Protein AF-A0A847GVJ0-F1 (afdb_monomer)

Structure (mmCIF, N/CA/C/O backbone):
data_AF-A0A847GVJ0-F1
#
_entry.id   AF-A0A847GVJ0-F1
#
loop_
_atom_site.group_PDB
_atom_site.id
_atom_site.type_symbol
_atom_site.label_atom_id
_atom_site.label_alt_id
_atom_site.label_comp_id
_atom_site.label_asym_id
_atom_site.label_entity_id
_atom_site.label_seq_id
_atom_site.pdbx_PDB_ins_code
_atom_site.Cartn_x
_atom_site.Cartn_y
_atom_site.Cartn_z
_atom_site.occupancy
_atom_site.B_iso_or_equiv
_atom_site.auth_seq_id
_atom_site.auth_comp_id
_atom_site.auth_asym_id
_atom_site.auth_atom_id
_atom_site.pdbx_PDB_model_num
ATOM 1 N N . MET A 1 1 ? -23.642 16.449 -43.881 1.00 59.22 1 MET A N 1
ATOM 2 C CA . MET A 1 1 ? -23.239 15.308 -43.029 1.00 59.22 1 MET A CA 1
ATOM 3 C C . MET A 1 1 ? -22.741 14.204 -43.943 1.00 59.22 1 MET A C 1
ATOM 5 O O . MET A 1 1 ? -23.518 13.846 -44.803 1.00 59.22 1 MET A O 1
ATOM 9 N N . LEU A 1 2 ? -21.477 13.777 -43.823 1.00 61.16 2 LEU A N 1
ATOM 10 C CA . LEU A 1 2 ? -20.867 12.506 -44.284 1.00 61.16 2 LEU A CA 1
ATOM 11 C C . LEU A 1 2 ? -19.344 12.730 -44.377 1.00 61.16 2 LEU A C 1
ATOM 13 O O . LEU A 1 2 ? -18.768 12.965 -45.433 1.00 61.16 2 LEU A O 1
ATOM 17 N N . LYS A 1 3 ? -18.682 12.733 -43.225 1.00 56.50 3 LYS A N 1
ATOM 18 C CA . LYS A 1 3 ? -17.226 12.610 -43.098 1.00 56.50 3 LYS A CA 1
ATOM 19 C C . LYS A 1 3 ? -17.035 11.601 -41.966 1.00 56.50 3 LYS A C 1
ATOM 21 O O . LYS A 1 3 ? -17.858 11.612 -41.058 1.00 56.50 3 LYS A O 1
ATOM 26 N N . HIS A 1 4 ? -16.024 10.741 -42.042 1.00 63.53 4 HIS A N 1
ATOM 27 C CA . HIS A 1 4 ? -15.601 9.737 -41.039 1.00 63.53 4 HIS A CA 1
ATOM 28 C C . HIS A 1 4 ? -15.844 8.242 -41.330 1.00 63.53 4 HIS A C 1
ATOM 30 O O . HIS A 1 4 ? -15.370 7.431 -40.544 1.00 63.53 4 HIS A O 1
ATOM 36 N N . TRP A 1 5 ? -16.436 7.817 -42.455 1.00 64.62 5 TRP A N 1
ATOM 37 C CA . TRP A 1 5 ? -16.499 6.366 -42.757 1.00 64.62 5 TRP A CA 1
ATOM 38 C C . TRP A 1 5 ? -15.214 5.795 -43.406 1.00 64.62 5 TRP A C 1
ATOM 40 O O . TRP A 1 5 ? -14.982 4.591 -43.370 1.00 64.62 5 TRP A O 1
ATOM 50 N N . ALA A 1 6 ? -14.330 6.647 -43.940 1.00 62.19 6 ALA A N 1
ATOM 51 C CA . ALA A 1 6 ? -13.199 6.243 -44.789 1.00 62.19 6 ALA A CA 1
ATOM 52 C C . ALA A 1 6 ? -11.980 5.611 -44.069 1.00 62.19 6 ALA A C 1
ATOM 54 O O . ALA A 1 6 ? -10.956 5.385 -44.708 1.00 62.19 6 ALA A O 1
ATOM 55 N N . SER A 1 7 ? -12.059 5.310 -42.767 1.00 68.31 7 SER A N 1
ATOM 56 C CA . SER A 1 7 ? -10.904 4.817 -41.986 1.00 68.31 7 SER A CA 1
ATOM 57 C C . SER A 1 7 ? -11.013 3.361 -41.522 1.00 68.31 7 SER A C 1
ATOM 59 O O . SER A 1 7 ? -10.202 2.915 -40.708 1.00 68.31 7 SER A O 1
ATOM 61 N N . PHE A 1 8 ? -11.977 2.589 -42.028 1.00 66.88 8 PHE A N 1
ATOM 62 C CA . PHE A 1 8 ? -12.087 1.167 -41.700 1.00 66.88 8 PHE A CA 1
ATOM 63 C C . PHE A 1 8 ? -11.100 0.341 -42.536 1.00 66.88 8 PHE A C 1
ATOM 65 O O . PHE A 1 8 ? -11.452 -0.267 -43.544 1.00 66.88 8 PHE A O 1
ATOM 72 N N . GLN A 1 9 ? -9.827 0.349 -42.138 1.00 66.38 9 GLN A N 1
ATOM 73 C CA . GLN A 1 9 ? -8.834 -0.547 -42.726 1.00 66.38 9 GLN A CA 1
ATOM 74 C C . GLN A 1 9 ? -9.030 -1.958 -42.144 1.00 66.38 9 G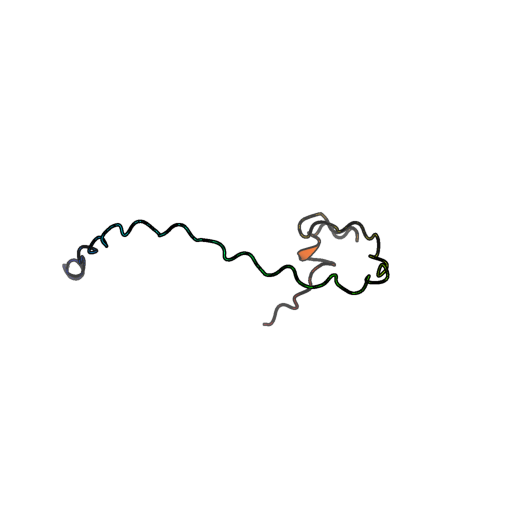LN A C 1
ATOM 76 O O . GLN A 1 9 ? -8.956 -2.112 -40.918 1.00 66.38 9 GLN A O 1
ATOM 81 N N . PRO A 1 10 ? -9.271 -2.999 -42.966 1.00 67.06 10 PRO A N 1
ATOM 82 C CA . PRO A 1 10 ? -9.388 -4.359 -42.462 1.00 67.06 10 PRO A CA 1
ATOM 83 C C . PRO A 1 10 ? -8.069 -4.755 -41.793 1.00 67.06 10 PRO A C 1
ATOM 85 O O . PRO A 1 10 ? -6.992 -4.685 -42.391 1.00 67.06 10 PRO A O 1
ATOM 88 N N . ARG A 1 11 ? -8.145 -5.139 -40.515 1.00 70.25 11 ARG A N 1
ATOM 89 C CA . ARG A 1 11 ? -6.984 -5.611 -39.759 1.00 70.25 11 ARG A CA 1
ATOM 90 C C . ARG A 1 11 ? -6.495 -6.898 -40.419 1.00 70.25 11 ARG A C 1
ATOM 92 O O . ARG A 1 11 ? -7.173 -7.915 -40.337 1.00 70.25 11 ARG A O 1
ATOM 99 N N . LYS A 1 12 ? -5.333 -6.847 -41.075 1.00 64.38 12 LYS A N 1
ATOM 100 C CA . LYS A 1 12 ? -4.652 -8.033 -41.613 1.00 64.38 12 LYS A CA 1
ATOM 101 C C . LYS A 1 12 ? -4.457 -9.026 -40.463 1.00 64.38 12 LYS A C 1
ATOM 103 O O . LYS A 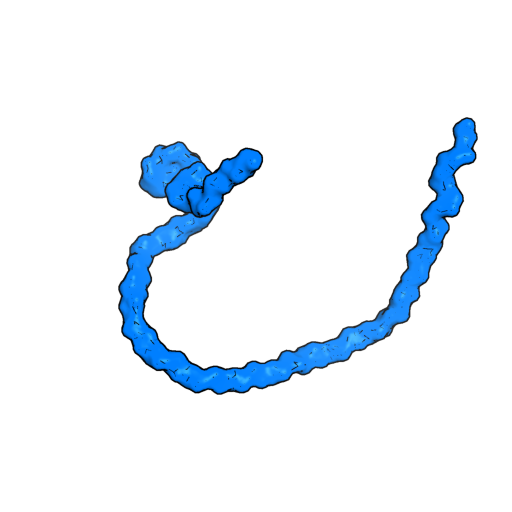1 12 ? -3.715 -8.734 -39.523 1.00 64.38 12 LYS A O 1
ATOM 108 N N . SER A 1 13 ? -5.157 -10.157 -40.507 1.00 69.94 13 SER A N 1
ATOM 109 C CA . SER A 1 13 ? -4.940 -11.275 -39.594 1.00 69.94 13 SER A CA 1
ATOM 110 C C . SER A 1 13 ? -3.501 -11.754 -39.778 1.00 69.94 13 SER A C 1
ATOM 112 O O . SER A 1 13 ? -3.085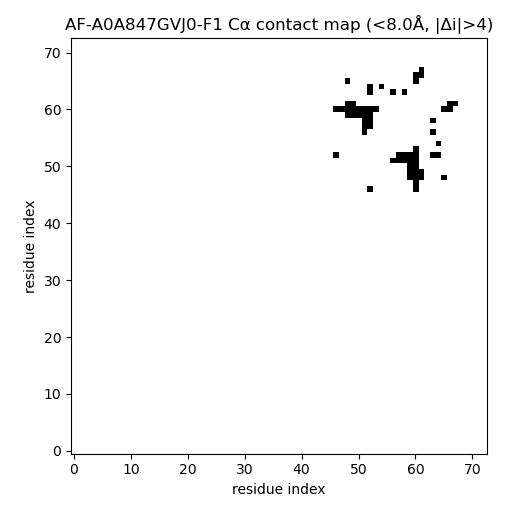 -12.115 -40.877 1.00 69.94 13 SER A O 1
ATOM 114 N N . LYS A 1 14 ? -2.694 -11.670 -38.716 1.00 68.06 14 LYS A N 1
ATOM 115 C CA . LYS A 1 14 ? -1.341 -12.233 -38.728 1.00 68.06 14 LYS A CA 1
ATOM 116 C C . LYS A 1 14 ? -1.456 -13.758 -38.861 1.00 68.06 14 LYS A C 1
ATOM 118 O O . LYS A 1 14 ? -2.367 -14.318 -38.252 1.00 68.06 14 LYS A O 1
ATOM 123 N N . PRO A 1 15 ? -0.573 -14.420 -39.628 1.00 68.62 15 PRO A N 1
ATOM 124 C CA . PRO A 1 15 ? -0.558 -15.873 -39.678 1.00 68.62 15 PRO A CA 1
ATOM 125 C C . PRO A 1 15 ? -0.261 -16.419 -38.282 1.00 68.62 15 PRO A C 1
ATOM 127 O O . PRO A 1 15 ? 0.595 -15.885 -37.569 1.00 68.62 15 PRO A O 1
ATOM 130 N N . ASP A 1 16 ? -0.998 -17.461 -37.909 1.00 66.25 16 ASP A N 1
ATOM 131 C CA . ASP A 1 16 ? -0.868 -18.170 -36.641 1.00 66.25 16 ASP A CA 1
ATOM 132 C C . ASP A 1 16 ? 0.463 -18.935 -36.641 1.00 66.25 16 ASP A C 1
ATOM 134 O O . ASP A 1 16 ? 0.562 -20.109 -37.000 1.00 66.25 16 ASP A O 1
ATOM 138 N N . VAL A 1 17 ? 1.547 -18.218 -36.342 1.00 68.75 17 VAL A N 1
ATOM 139 C CA . VAL A 1 17 ? 2.822 -18.851 -36.030 1.00 68.75 17 VAL A CA 1
ATOM 140 C C . VAL A 1 17 ? 2.641 -19.512 -34.672 1.00 68.75 17 VAL A C 1
ATOM 142 O O . VAL A 1 17 ? 2.562 -18.836 -33.647 1.00 68.75 17 VAL A O 1
ATOM 145 N N . ASN A 1 18 ? 2.512 -20.841 -34.688 1.00 66.81 18 ASN A N 1
ATOM 146 C CA . ASN A 1 18 ? 2.450 -21.663 -33.485 1.00 66.81 18 ASN A CA 1
ATOM 147 C C . ASN A 1 18 ? 3.555 -21.194 -32.522 1.00 66.81 18 ASN A C 1
ATOM 149 O O . ASN A 1 18 ? 4.728 -21.203 -32.918 1.00 66.81 18 ASN A O 1
ATOM 153 N N . PRO A 1 19 ? 3.229 -20.738 -31.299 1.00 65.56 19 PRO A N 1
ATOM 154 C CA . PRO A 1 19 ? 4.254 -20.303 -30.373 1.00 65.56 19 PRO A CA 1
ATOM 155 C C . PRO A 1 19 ? 5.131 -21.514 -30.069 1.00 65.56 19 PRO A C 1
ATOM 157 O O . PRO A 1 19 ? 4.657 -22.527 -29.557 1.00 65.56 19 PRO A O 1
ATOM 160 N N . THR A 1 20 ? 6.414 -21.417 -30.410 1.00 63.69 20 THR A N 1
ATOM 161 C CA . THR A 1 20 ? 7.418 -22.400 -30.013 1.00 63.69 20 THR A CA 1
ATOM 162 C C . THR A 1 20 ? 7.268 -22.685 -28.517 1.00 63.69 20 THR A C 1
ATOM 164 O O . THR A 1 20 ? 7.089 -21.741 -27.734 1.00 63.69 20 THR A O 1
ATOM 167 N N . PRO A 1 21 ? 7.320 -23.959 -28.084 1.00 66.31 21 PRO A N 1
ATOM 168 C CA . PRO A 1 21 ? 7.251 -24.277 -26.671 1.00 66.31 21 PRO A CA 1
ATOM 169 C C . PRO A 1 21 ? 8.398 -23.542 -25.986 1.00 66.31 21 PRO A C 1
ATOM 171 O O . PRO A 1 21 ? 9.571 -23.736 -26.315 1.00 66.31 21 PRO A O 1
ATOM 174 N N . ARG A 1 22 ? 8.045 -22.635 -25.069 1.00 64.25 22 ARG A N 1
ATOM 175 C CA . ARG A 1 22 ? 9.003 -21.913 -24.236 1.00 64.25 22 ARG A CA 1
ATOM 176 C C . ARG A 1 22 ? 9.757 -22.955 -23.425 1.00 64.25 22 ARG A C 1
ATOM 178 O O . ARG A 1 22 ? 9.306 -23.372 -22.364 1.00 64.25 22 ARG A O 1
ATOM 185 N N . THR A 1 23 ? 10.898 -23.388 -23.944 1.00 63.84 23 THR A N 1
ATOM 186 C CA . THR A 1 23 ? 11.869 -24.152 -23.175 1.00 63.84 23 THR A CA 1
ATOM 187 C C . THR A 1 23 ? 12.388 -23.176 -22.133 1.00 63.84 23 THR 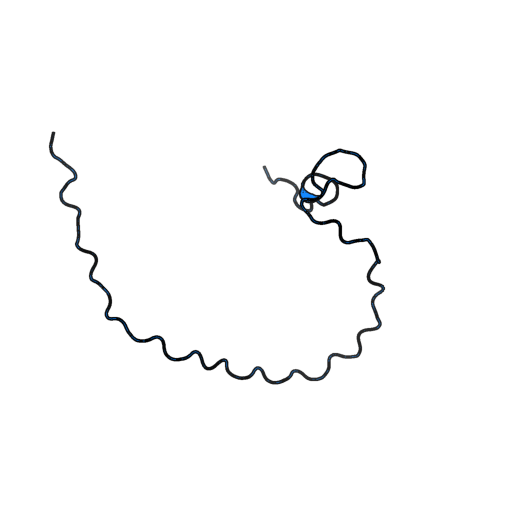A C 1
ATOM 189 O O . THR A 1 23 ? 13.217 -22.318 -22.433 1.00 63.84 23 THR A O 1
ATOM 192 N N . HIS A 1 24 ? 11.808 -23.211 -20.932 1.00 68.81 24 HIS A N 1
ATOM 193 C CA . HIS A 1 24 ? 12.374 -22.520 -19.786 1.00 68.81 24 HIS A CA 1
ATOM 194 C C . HIS A 1 24 ? 13.764 -23.112 -19.586 1.00 68.81 24 HIS A C 1
ATOM 196 O O . HIS A 1 24 ? 13.900 -24.221 -19.077 1.00 68.81 24 HIS A O 1
ATOM 202 N N . SER A 1 25 ? 14.780 -22.397 -20.069 1.00 71.12 25 SER A N 1
ATOM 203 C CA . SER A 1 25 ? 16.175 -22.749 -19.841 1.00 71.12 25 SER A CA 1
ATOM 204 C C . SER A 1 25 ? 16.341 -22.980 -18.337 1.00 71.12 25 SER A C 1
ATOM 206 O O . SER A 1 25 ? 15.958 -22.087 -17.566 1.00 71.12 25 SER A O 1
ATOM 208 N N . PRO A 1 26 ? 16.785 -24.169 -17.888 1.00 69.81 26 PRO A N 1
ATOM 209 C CA . PRO A 1 26 ? 16.858 -24.457 -16.469 1.00 69.81 26 PRO A CA 1
ATOM 210 C C . PRO A 1 26 ? 17.817 -23.444 -15.856 1.00 69.81 26 PRO A C 1
ATOM 212 O O . PRO A 1 26 ? 18.994 -23.381 -16.210 1.00 69.81 26 PRO A O 1
ATOM 215 N N . ARG A 1 27 ? 17.282 -22.591 -14.977 1.00 72.56 27 ARG A N 1
ATOM 216 C CA . ARG A 1 27 ? 18.094 -21.648 -14.211 1.00 72.56 27 ARG A CA 1
ATOM 217 C C . ARG A 1 27 ? 19.193 -22.466 -13.527 1.00 72.56 27 ARG A C 1
ATOM 219 O O . ARG A 1 27 ? 18.841 -23.422 -12.833 1.00 72.56 27 ARG A O 1
ATOM 226 N N . PRO A 1 28 ? 20.483 -22.129 -13.701 1.00 70.19 28 PRO A N 1
ATOM 227 C CA . PRO A 1 28 ? 21.527 -22.791 -12.939 1.00 70.19 28 PRO A CA 1
ATOM 228 C C . PRO A 1 28 ? 21.184 -22.616 -11.460 1.00 70.19 28 PRO A C 1
ATOM 230 O O . PRO A 1 28 ? 20.892 -21.498 -11.018 1.00 70.19 28 PRO A O 1
ATOM 233 N N . LEU A 1 29 ? 21.132 -23.733 -10.728 1.00 68.31 29 LEU A N 1
ATOM 234 C CA . LEU A 1 29 ? 20.919 -23.720 -9.288 1.00 68.31 29 LEU A CA 1
ATOM 235 C C . LEU A 1 29 ? 22.020 -22.836 -8.704 1.00 68.31 29 LEU A C 1
ATOM 237 O O . LEU A 1 29 ? 23.204 -23.146 -8.811 1.00 68.31 29 LEU A O 1
ATOM 241 N N . SER A 1 30 ? 21.632 -21.669 -8.195 1.00 74.38 30 SER A N 1
ATOM 242 C CA . SER A 1 30 ? 22.563 -20.771 -7.521 1.00 74.38 30 SER A CA 1
ATOM 243 C C . SER A 1 30 ? 23.182 -21.529 -6.336 1.00 74.38 30 SER A C 1
ATOM 245 O O . SER A 1 30 ? 22.492 -22.381 -5.767 1.00 74.38 30 SER A O 1
ATOM 247 N N . PRO A 1 31 ? 24.448 -21.269 -5.959 1.00 78.50 31 PRO A N 1
ATOM 248 C CA . PRO A 1 31 ? 25.030 -21.888 -4.768 1.00 78.50 31 PRO A CA 1
ATOM 249 C C . PRO A 1 31 ? 24.117 -21.641 -3.555 1.00 78.50 31 PRO A C 1
ATOM 251 O O . PRO A 1 31 ? 23.421 -20.616 -3.536 1.00 78.50 31 PRO A O 1
ATOM 254 N N . PRO A 1 32 ? 24.083 -22.553 -2.563 1.00 69.31 32 PRO A N 1
ATOM 255 C CA . PRO A 1 32 ? 23.280 -22.343 -1.367 1.00 69.31 32 PRO A CA 1
ATOM 256 C C . PRO A 1 32 ? 23.653 -20.987 -0.769 1.00 69.31 32 PRO A C 1
ATOM 258 O O . PRO A 1 32 ? 24.829 -20.703 -0.531 1.00 69.31 32 PRO A O 1
ATOM 261 N N . LEU A 1 33 ? 22.643 -20.125 -0.617 1.00 69.25 33 LEU A N 1
ATOM 262 C CA . LEU A 1 33 ? 22.795 -18.830 0.037 1.00 69.25 33 LEU A CA 1
ATOM 263 C C . LEU A 1 33 ? 23.467 -19.078 1.399 1.00 69.25 33 LEU A C 1
ATOM 265 O O . LEU A 1 33 ? 23.108 -20.064 2.048 1.00 69.25 33 LEU A O 1
ATOM 269 N N . PRO A 1 34 ? 24.415 -18.232 1.847 1.00 68.62 34 PRO A N 1
ATOM 270 C CA . PRO A 1 34 ? 24.911 -18.324 3.215 1.00 68.62 34 PRO A CA 1
ATOM 271 C C . PRO A 1 34 ? 23.702 -18.346 4.146 1.00 68.62 34 PRO A C 1
ATOM 273 O O . PRO A 1 34 ? 22.840 -17.475 4.008 1.00 68.62 34 PRO A O 1
ATOM 276 N N . GLU A 1 35 ? 23.627 -19.369 5.004 1.00 68.81 35 GLU A N 1
ATOM 277 C CA . GLU A 1 35 ? 22.523 -19.611 5.935 1.00 68.81 35 GLU A CA 1
ATOM 278 C C . GLU A 1 35 ? 22.217 -18.301 6.658 1.00 68.81 35 GLU A C 1
ATOM 280 O O . GLU A 1 35 ? 22.970 -17.842 7.524 1.00 68.81 35 GLU A O 1
ATOM 285 N N . GLN A 1 36 ? 21.169 -17.620 6.196 1.00 63.97 36 GLN A N 1
ATOM 286 C CA . GLN A 1 36 ? 20.837 -16.305 6.697 1.00 63.97 36 GLN A CA 1
ATOM 287 C C . GLN A 1 36 ? 20.288 -16.525 8.095 1.00 63.97 36 GLN A C 1
ATOM 289 O O . GLN A 1 36 ? 19.185 -17.045 8.252 1.00 63.97 36 GLN A O 1
ATOM 294 N N . ASN A 1 37 ? 21.093 -16.142 9.093 1.00 65.88 37 ASN A N 1
ATOM 295 C CA . ASN A 1 37 ? 20.709 -16.009 10.497 1.00 65.88 37 ASN A CA 1
ATOM 296 C C . ASN A 1 37 ? 19.245 -15.555 10.545 1.00 65.88 37 ASN A C 1
ATOM 298 O O . ASN A 1 37 ? 18.989 -14.515 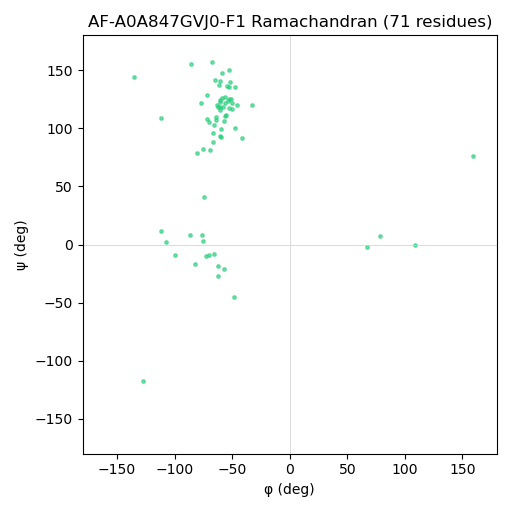9.927 1.00 65.88 37 ASN A O 1
ATOM 302 N N . PRO A 1 38 ? 18.300 -16.310 11.151 1.00 62.59 38 PRO A N 1
ATOM 303 C CA . PRO A 1 38 ? 16.876 -16.041 11.020 1.00 62.59 38 PRO A CA 1
ATOM 304 C C . PRO A 1 38 ? 16.617 -14.644 11.559 1.00 62.59 38 PRO A C 1
ATOM 306 O O . PRO A 1 38 ? 16.446 -14.436 12.761 1.00 62.59 38 PRO A O 1
ATOM 309 N N . MET A 1 39 ? 16.650 -13.665 10.651 1.00 57.03 39 MET A N 1
ATOM 310 C CA . MET A 1 39 ? 16.302 -12.290 10.915 1.00 57.03 39 MET A CA 1
ATOM 311 C C . MET A 1 39 ? 14.898 -12.404 11.428 1.00 57.03 39 MET A C 1
ATOM 313 O O . MET A 1 39 ? 13.997 -12.759 10.670 1.00 57.03 39 MET A O 1
ATOM 317 N N . LYS A 1 40 ? 14.787 -12.211 12.741 1.00 61.19 40 LYS A N 1
ATOM 318 C CA . LYS A 1 40 ? 13.585 -12.247 13.544 1.00 61.19 40 LYS A CA 1
ATOM 319 C C . LYS A 1 40 ? 12.498 -11.531 12.767 1.00 61.19 40 LYS A C 1
ATOM 321 O O . LYS A 1 40 ? 12.380 -10.309 12.817 1.00 61.19 40 LYS A O 1
ATOM 326 N N . GLY A 1 41 ? 11.762 -12.310 11.980 1.00 57.03 41 GLY A N 1
ATOM 327 C CA . GLY A 1 41 ? 10.607 -11.840 11.261 1.00 57.03 41 GLY A CA 1
ATOM 328 C C . GLY A 1 41 ? 9.682 -11.458 12.378 1.00 57.03 41 GLY A C 1
ATOM 329 O O . GLY A 1 41 ? 9.253 -12.335 13.126 1.00 57.03 4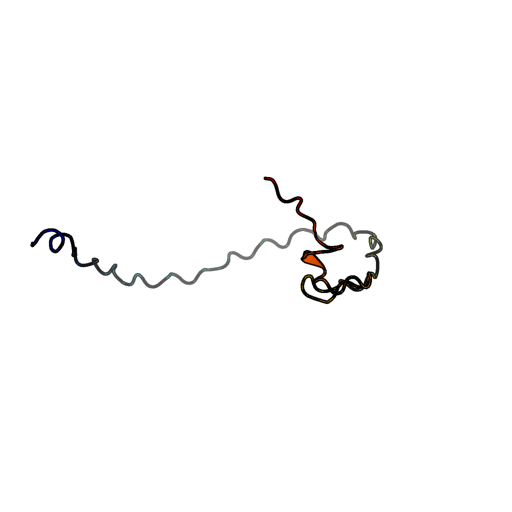1 GLY A O 1
ATOM 330 N N . ASN A 1 42 ? 9.504 -10.157 12.586 1.00 57.88 42 ASN A N 1
ATOM 331 C CA . ASN A 1 42 ? 8.555 -9.697 13.569 1.00 57.88 42 ASN A CA 1
ATOM 332 C C . ASN A 1 42 ? 7.259 -10.453 13.259 1.00 57.88 42 ASN A C 1
ATOM 334 O O . ASN A 1 42 ? 6.755 -10.352 12.135 1.00 57.88 42 ASN A O 1
ATOM 338 N N . ILE A 1 43 ? 6.801 -11.291 14.194 1.00 52.28 43 ILE A N 1
ATOM 339 C CA . ILE A 1 43 ? 5.592 -12.115 14.063 1.00 52.28 43 ILE A CA 1
ATOM 340 C C . ILE A 1 43 ? 4.387 -11.176 14.231 1.00 52.28 43 ILE A C 1
ATOM 342 O O . ILE A 1 43 ? 3.412 -11.477 14.909 1.00 52.28 43 ILE A O 1
ATOM 346 N N . GLU A 1 44 ? 4.471 -9.985 13.641 1.00 64.25 44 GLU A N 1
ATOM 347 C CA . GLU A 1 44 ? 3.328 -9.138 13.412 1.00 64.25 44 GLU A CA 1
ATOM 348 C C . GLU A 1 44 ? 2.455 -9.953 12.463 1.00 64.25 44 GLU A C 1
ATOM 350 O O . GLU A 1 44 ? 2.921 -10.312 11.366 1.00 64.25 44 GLU A O 1
ATOM 355 N N . PRO A 1 45 ? 1.213 -10.288 12.852 1.00 64.88 45 PRO A N 1
ATOM 356 C CA . PRO A 1 45 ? 0.271 -10.835 11.899 1.00 64.88 45 PRO A CA 1
ATOM 357 C C . PRO A 1 45 ? 0.258 -9.852 10.737 1.00 64.88 45 PRO A C 1
ATOM 359 O O . P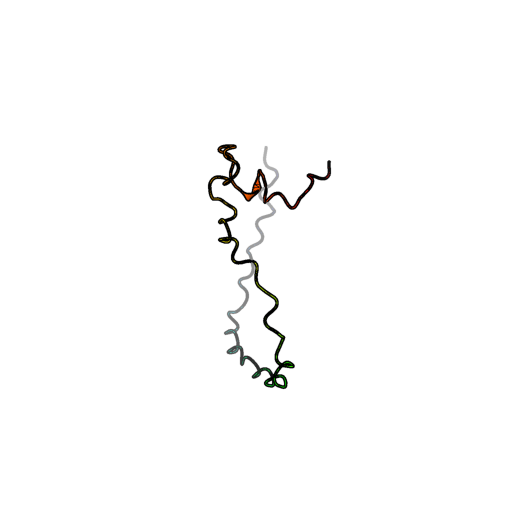RO A 1 45 ? -0.031 -8.669 10.922 1.00 64.88 45 PRO A O 1
ATOM 362 N N . ARG A 1 46 ? 0.671 -10.304 9.548 1.00 71.31 46 ARG A N 1
ATOM 363 C CA . ARG A 1 46 ? 0.689 -9.444 8.367 1.00 71.31 46 ARG A CA 1
ATOM 364 C C . ARG A 1 46 ? -0.756 -9.115 8.034 1.00 71.31 46 ARG A C 1
ATOM 366 O O . ARG A 1 46 ? -1.400 -9.836 7.278 1.00 71.31 46 ARG A O 1
ATOM 373 N N . VAL A 1 47 ? -1.269 -8.045 8.640 1.00 81.50 47 VAL A N 1
ATOM 374 C CA . VAL A 1 47 ? -2.628 -7.572 8.426 1.00 81.50 47 VAL A CA 1
ATOM 375 C C . VAL A 1 47 ? -2.771 -7.331 6.936 1.00 81.50 47 VAL A C 1
ATOM 377 O O . VAL A 1 47 ? -2.000 -6.580 6.323 1.00 81.50 47 VAL A O 1
ATOM 380 N N . GLY A 1 48 ? -3.743 -8.024 6.344 1.00 87.38 48 GLY A N 1
ATOM 381 C CA . GLY A 1 48 ? -4.028 -7.906 4.929 1.00 87.38 48 GLY A CA 1
ATOM 382 C C . GLY A 1 48 ? -4.231 -6.437 4.580 1.00 87.38 48 GLY A C 1
ATOM 383 O O . GLY A 1 48 ? -4.929 -5.697 5.267 1.00 87.38 48 GLY A O 1
ATOM 384 N N . ARG A 1 49 ? -3.635 -5.980 3.479 1.00 86.56 49 ARG A N 1
ATOM 385 C CA . ARG A 1 49 ? -3.648 -4.559 3.098 1.00 86.56 49 ARG A CA 1
ATOM 386 C C . ARG A 1 49 ? -5.083 -3.992 2.952 1.00 86.56 49 ARG A C 1
ATOM 388 O O . ARG A 1 49 ? -5.289 -2.786 3.059 1.00 86.56 49 ARG A O 1
ATOM 395 N N . ASN A 1 50 ? -6.093 -4.840 2.756 1.00 91.31 50 ASN A N 1
ATOM 396 C CA . ASN A 1 50 ? -7.505 -4.454 2.662 1.00 91.31 50 ASN A CA 1
ATOM 397 C C . ASN A 1 50 ? -8.333 -4.656 3.944 1.00 91.31 50 ASN A C 1
ATOM 399 O O . ASN A 1 50 ? -9.459 -4.161 3.965 1.00 91.31 50 ASN A O 1
ATOM 403 N N . GLU A 1 51 ? -7.792 -5.324 4.961 1.00 92.06 51 GLU A N 1
ATOM 404 C CA . GLU A 1 51 ? -8.478 -5.610 6.227 1.00 92.06 51 GLU A CA 1
ATOM 405 C C . GLU A 1 51 ? -8.725 -4.329 7.037 1.00 92.06 51 GLU A C 1
ATOM 407 O O . GLU A 1 51 ? -8.030 -3.321 6.814 1.00 92.06 51 GLU A O 1
ATOM 412 N N . PRO A 1 52 ? -9.711 -4.323 7.959 1.00 93.62 52 PRO A N 1
ATOM 413 C CA . PRO A 1 52 ? -9.877 -3.226 8.906 1.00 93.62 52 PRO A CA 1
ATOM 414 C C . PRO A 1 52 ? -8.578 -2.993 9.680 1.00 93.62 52 PRO A C 1
ATOM 416 O O . PRO A 1 52 ? -7.885 -3.922 10.090 1.00 93.62 52 PRO A O 1
ATOM 419 N N . CYS A 1 53 ? -8.210 -1.726 9.845 1.00 93.31 53 CYS A N 1
ATOM 420 C CA . CYS A 1 53 ? -6.952 -1.373 10.478 1.00 93.31 53 CYS A CA 1
ATOM 421 C C . CYS A 1 53 ? -7.022 -1.655 11.990 1.00 93.31 53 CYS A C 1
ATOM 423 O O . CYS A 1 53 ? -7.927 -1.127 12.644 1.00 93.31 53 CYS A O 1
ATOM 425 N N . PRO A 1 54 ? -6.052 -2.389 12.571 1.00 90.00 54 PRO A N 1
ATOM 426 C CA . PRO A 1 54 ? -6.066 -2.770 13.988 1.00 90.00 54 PRO A CA 1
ATOM 427 C C . PRO A 1 54 ? -5.940 -1.578 14.951 1.00 90.00 54 PRO A C 1
ATOM 429 O O . PRO A 1 54 ? -6.129 -1.737 16.147 1.00 90.00 54 PRO A O 1
ATOM 432 N N . CYS A 1 55 ? -5.676 -0.365 14.451 1.00 89.81 55 CYS A N 1
ATOM 433 C CA . CYS A 1 55 ? -5.679 0.862 15.255 1.00 89.81 55 CYS A CA 1
ATOM 434 C C . CYS A 1 55 ? -7.086 1.378 15.624 1.00 89.81 55 CYS A C 1
ATOM 436 O O . CYS A 1 55 ? -7.202 2.467 16.178 1.00 89.81 55 CYS A O 1
ATOM 438 N N . GLY A 1 56 ? -8.157 0.668 15.248 1.00 88.69 56 GLY A N 1
ATOM 439 C CA . GLY A 1 56 ? -9.534 1.045 15.590 1.00 88.69 56 GLY A CA 1
ATOM 440 C C . GLY A 1 56 ? -10.132 2.164 14.731 1.00 88.69 56 GLY A C 1
ATOM 441 O O . GLY A 1 56 ? -11.243 2.611 14.983 1.00 88.69 56 GLY A O 1
ATOM 442 N N . SER A 1 57 ? -9.446 2.607 13.673 1.00 89.88 57 SER A N 1
ATOM 443 C CA . SER A 1 57 ? -9.936 3.702 12.817 1.00 89.88 57 SER A CA 1
ATOM 444 C C . SER A 1 57 ? -11.110 3.333 11.901 1.00 89.88 57 SER A C 1
ATOM 446 O O . SER A 1 57 ? -11.631 4.203 11.202 1.00 89.88 57 SER A O 1
ATOM 448 N N . GLY A 1 58 ? -11.455 2.044 11.794 1.00 91.31 58 GLY A N 1
ATOM 449 C CA . GLY A 1 58 ? -12.445 1.526 10.840 1.00 91.31 58 GLY A CA 1
ATOM 450 C C . GLY A 1 58 ? -12.029 1.619 9.361 1.00 91.31 58 GLY A C 1
ATOM 451 O O . GLY A 1 58 ? -12.755 1.173 8.475 1.00 91.31 58 GLY A O 1
ATOM 452 N N . LYS A 1 59 ? -10.852 2.179 9.052 1.00 92.12 59 LYS A N 1
ATOM 453 C CA . LYS A 1 59 ? -10.327 2.308 7.683 1.00 92.12 59 LYS A CA 1
ATOM 454 C C . LYS A 1 59 ? -9.576 1.040 7.276 1.00 92.12 59 LYS A C 1
ATOM 456 O O . LYS A 1 59 ? -9.019 0.349 8.119 1.00 92.12 59 LYS A O 1
ATOM 461 N N . LYS A 1 60 ? -9.484 0.766 5.968 1.00 92.81 60 LYS A N 1
ATOM 462 C CA . LYS A 1 60 ? -8.632 -0.321 5.442 1.00 92.81 60 LYS A CA 1
ATOM 463 C C . LYS A 1 60 ? -7.166 -0.070 5.803 1.00 92.81 60 LYS A C 1
ATOM 465 O O . LYS A 1 60 ? -6.711 1.067 5.650 1.00 92.81 60 LYS A O 1
ATOM 470 N N . PHE A 1 61 ? -6.411 -1.108 6.168 1.00 92.25 61 PHE A N 1
ATOM 471 C CA . PHE A 1 61 ? -5.002 -1.004 6.569 1.00 92.25 61 PHE A CA 1
ATOM 472 C C . PHE A 1 61 ? -4.170 -0.168 5.578 1.00 92.25 61 PHE A C 1
ATOM 474 O O . PHE A 1 61 ? -3.500 0.776 5.985 1.00 92.25 61 PHE A O 1
ATOM 481 N N . LYS A 1 62 ? -4.322 -0.377 4.260 1.00 90.44 62 LYS A N 1
ATOM 482 C CA . LYS A 1 62 ? -3.630 0.390 3.194 1.00 90.44 62 LYS A CA 1
ATOM 483 C C . LYS A 1 62 ? -3.915 1.882 3.119 1.00 90.44 62 LYS A C 1
ATOM 485 O O . LYS A 1 62 ? -3.208 2.577 2.400 1.00 90.44 62 LYS A O 1
ATOM 490 N N . LYS A 1 63 ? -5.016 2.319 3.728 1.00 90.38 63 LYS A N 1
ATOM 491 C CA . LYS A 1 63 ? -5.471 3.715 3.782 1.00 90.38 63 LYS A CA 1
ATOM 492 C C . LYS A 1 63 ? -5.281 4.316 5.181 1.00 90.38 63 LYS A C 1
ATOM 494 O O . LYS A 1 63 ? -5.688 5.451 5.410 1.00 90.38 63 LYS A O 1
ATOM 499 N N . CYS A 1 64 ? -4.720 3.546 6.110 1.00 92.25 64 CYS A N 1
ATOM 500 C CA . CYS A 1 64 ? -4.410 3.948 7.473 1.00 92.25 64 CYS A CA 1
ATOM 501 C C . CYS A 1 64 ? -2.932 3.630 7.746 1.00 92.25 64 CYS A C 1
ATOM 503 O O . CYS A 1 64 ? -2.081 4.153 7.026 1.00 92.25 64 CYS A O 1
ATOM 505 N N . CYS A 1 65 ? -2.618 2.746 8.698 1.00 89.06 65 CYS A N 1
ATOM 506 C CA . CYS A 1 65 ? -1.247 2.433 9.125 1.00 89.06 65 CYS A CA 1
ATOM 507 C C . CYS A 1 65 ? -0.361 1.831 8.017 1.00 89.06 65 CYS A C 1
ATOM 509 O O . CYS A 1 65 ? 0.847 2.020 8.027 1.00 89.06 65 CYS A O 1
ATOM 511 N N . GLY A 1 66 ? -0.949 1.153 7.027 1.00 86.44 66 GLY A N 1
ATOM 512 C CA . GLY A 1 66 ? -0.247 0.565 5.882 1.00 86.44 66 GLY A CA 1
ATOM 513 C C . GLY A 1 66 ? -0.041 1.512 4.693 1.00 86.44 66 GLY A C 1
ATOM 514 O O . GLY A 1 66 ? 0.364 1.059 3.616 1.00 86.44 66 GLY A O 1
ATOM 515 N N . SER A 1 67 ? -0.348 2.805 4.829 1.00 85.06 67 SER A N 1
ATOM 516 C CA . SER A 1 67 ? -0.201 3.788 3.746 1.00 85.06 67 SER A CA 1
ATOM 517 C C . SER A 1 67 ? 1.273 4.149 3.535 1.00 85.06 67 SER A C 1
ATOM 519 O O . SER A 1 67 ? 1.752 5.166 4.015 1.00 85.06 67 SER A O 1
ATOM 521 N N . ALA A 1 68 ? 1.999 3.321 2.784 1.00 70.62 68 ALA A N 1
ATOM 522 C CA . ALA A 1 68 ? 3.397 3.584 2.417 1.00 70.62 68 ALA A CA 1
ATOM 523 C C . ALA A 1 68 ? 3.573 4.747 1.413 1.00 70.62 68 ALA A C 1
ATOM 525 O O . ALA A 1 68 ? 4.691 5.170 1.147 1.00 70.62 68 ALA A O 1
ATOM 526 N N . ALA A 1 69 ? 2.479 5.257 0.841 1.00 64.44 69 ALA A N 1
ATOM 527 C CA . ALA A 1 69 ? 2.506 6.292 -0.182 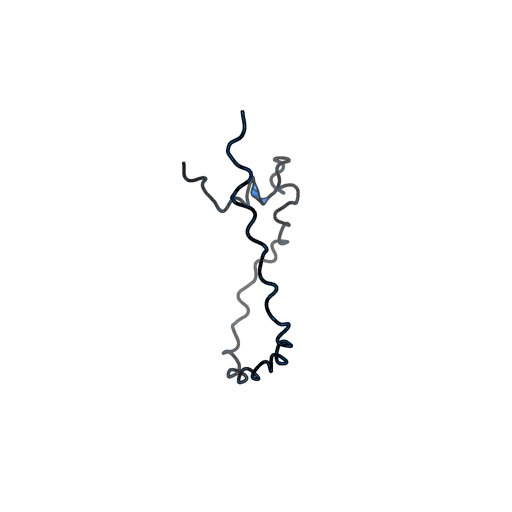1.00 64.44 69 ALA A CA 1
ATOM 528 C C . ALA A 1 69 ? 1.926 7.597 0.370 1.00 64.44 69 ALA A C 1
ATOM 530 O O . ALA A 1 69 ? 0.713 7.726 0.563 1.00 64.44 69 ALA A O 1
ATOM 531 N N . ARG A 1 70 ? 2.799 8.585 0.580 1.00 59.44 70 ARG A N 1
ATOM 532 C CA . ARG A 1 70 ? 2.389 9.989 0.525 1.00 59.44 70 ARG A CA 1
ATOM 533 C C . ARG A 1 70 ? 1.815 10.217 -0.873 1.00 59.44 70 ARG A C 1
ATOM 535 O O . ARG A 1 70 ? 2.452 9.871 -1.862 1.00 59.44 70 ARG A O 1
ATOM 542 N N . ARG A 1 71 ? 0.588 10.729 -0.950 1.00 60.06 71 ARG A N 1
ATOM 543 C CA . ARG A 1 71 ? 0.017 11.198 -2.213 1.00 60.06 71 ARG A CA 1
ATOM 544 C C . ARG A 1 71 ? 0.854 12.401 -2.641 1.00 60.06 71 ARG A C 1
ATOM 546 O O . ARG A 1 71 ? 0.734 13.450 -2.018 1.00 60.06 71 ARG A O 1
ATOM 553 N N . SER A 1 72 ? 1.749 12.220 -3.609 1.00 62.47 72 SER A N 1
ATOM 554 C CA . SER A 1 72 ? 2.341 13.350 -4.321 1.00 62.47 72 SER A CA 1
ATOM 555 C C . SER A 1 72 ? 1.199 14.095 -5.007 1.00 62.47 72 SER A C 1
ATOM 557 O O . SER A 1 72 ? 0.386 13.461 -5.684 1.00 62.47 72 SER A O 1
ATOM 559 N N . ASN A 1 73 ? 1.098 15.389 -4.708 1.00 59.38 73 ASN A N 1
ATOM 560 C CA . ASN A 1 73 ? 0.166 16.321 -5.335 1.00 59.38 73 ASN A CA 1
ATOM 561 C C . ASN A 1 73 ? 0.611 16.628 -6.765 1.00 59.38 73 ASN A C 1
ATOM 563 O O . ASN A 1 73 ? 1.846 16.706 -6.962 1.00 59.38 73 ASN A O 1
#
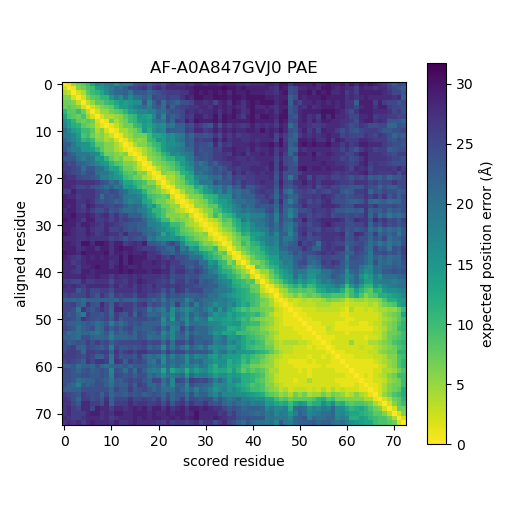
Radius of gyration: 26.9 Å; Cα contacts (8 Å, |Δi|>4): 31; chains: 1; bounding box: 48×41×60 Å

Sequence (73 aa):
MLKHWASFQPRKSKPDVNPTPRTHSPRPLSPPLPEQNPMKGNIEPRVGRNEPCPCGSGKKFKKCCGSAARRSN

Solvent-accessible surface area (backbone atoms only — not comparable to full-atom values): 5356 Å² total; per-residue (Å²): 140,91,81,82,78,90,72,81,69,82,79,78,79,74,80,85,70,76,77,72,82,80,74,75,72,79,72,76,82,69,76,82,70,77,82,70,71,78,69,78,68,73,86,62,78,80,71,53,57,74,37,70,25,92,86,72,75,77,38,35,15,43,79,48,91,55,45,87,66,80,81,80,128

Secondary structure (DSSP, 8-state):
---S-TT-----PPP---PPP--------PPPPP--------------TTSBPTTSS-SBGGGTTT-------

Foldseek 3Di:
DDDDPPPPDPDPDDPCPPPDPPPPPPDPPDPPDDPPPPPPPPVPVPQPQQHQPPVPPRHRNCVPVVVPDDPDD

Mean predicted aligned error: 18.5 Å

pLDDT: mean 72.51, std 11.87, range [52.28, 93.62]